Protein AF-A0A2U3QWV1-F1 (afdb_monomer)

Foldseek 3Di:
DQVVCCVVVVDVDRPCPPPDDDDDDDDPDDQDPVNVVVVLVVLVVDPPPVVSVLVVCCVVVVDDSVQSVPADPVQADPVVRDGHRDDD

Sequence (88 aa):
MFNKAKKWGLIENNPTLVIELHKLQARERRLSYDEMGRFLHVLCGEKNMLIRDFALLALYTGARKSNVLEMEWDNIDFERKIWHIPKN

Secondary structure (DSSP, 8-state):
-HHHHHHTTS-SS-TTTT-PPP-PPPP-----HHHHHHHHHHHHT-S-HHHHHHHHHHHHH---HHHHHT--GGGEETTTTEE-----

Solvent-accessible surface area (backbone atoms only — not comparable to full-atom values): 5790 Å² total; per-residue (Å²): 109,55,70,56,36,34,74,69,68,76,37,94,68,52,90,63,75,85,57,78,77,80,82,75,80,77,85,81,87,67,83,49,74,73,52,46,53,54,49,52,58,54,43,74,68,47,83,53,58,68,62,34,52,52,53,51,49,40,66,77,67,67,52,56,71,66,58,67,75,70,62,53,74,92,34,47,44,75,90,81,70,43,76,58,80,83,83,131

Radius of gyration: 21.75 Å; Cα contacts (8 Å, |Δi|>4): 38; chains: 1; bounding box: 41×30×56 Å

Mean predicted aligned error: 5.76 Å

Structure (mmCIF, N/CA/C/O backbone):
data_AF-A0A2U3QWV1-F1
#
_entry.id   AF-A0A2U3QWV1-F1
#
loop_
_atom_site.group_PDB
_atom_site.id
_atom_site.type_symbol
_atom_site.label_atom_id
_atom_site.label_alt_id
_atom_site.label_comp_id
_atom_site.label_asym_id
_atom_site.label_entity_id
_atom_site.label_seq_id
_atom_site.pdbx_PDB_ins_code
_atom_site.Cartn_x
_atom_site.Cartn_y
_atom_site.Cartn_z
_atom_site.occupancy
_atom_site.B_iso_or_equiv
_atom_site.auth_seq_id
_atom_site.auth_comp_id
_atom_site.auth_asym_id
_atom_site.auth_atom_id
_atom_site.pdbx_PDB_model_num
ATOM 1 N N . MET A 1 1 ? 7.981 -1.373 -26.445 1.00 88.12 1 MET A N 1
ATOM 2 C CA . MET A 1 1 ? 7.588 -0.975 -27.816 1.00 88.12 1 MET A CA 1
ATOM 3 C C . MET A 1 1 ? 8.477 -1.636 -28.875 1.00 88.12 1 MET A C 1
ATOM 5 O O . MET A 1 1 ? 7.987 -2.533 -29.544 1.00 88.12 1 MET A O 1
ATOM 9 N N . PHE A 1 2 ? 9.775 -1.317 -28.968 1.00 94.62 2 PHE A N 1
ATOM 10 C CA . PHE A 1 2 ? 10.681 -1.880 -29.991 1.00 94.62 2 PHE A CA 1
ATOM 11 C C . PHE A 1 2 ? 10.848 -3.407 -29.956 1.00 94.62 2 PHE A C 1
ATOM 13 O O . PHE A 1 2 ? 10.814 -4.045 -31.002 1.00 94.62 2 PHE A O 1
ATOM 20 N N . ASN A 1 3 ? 10.902 -4.026 -28.770 1.00 94.69 3 ASN A N 1
ATOM 21 C CA . ASN A 1 3 ? 10.886 -5.495 -28.664 1.00 94.69 3 ASN A CA 1
ATOM 22 C C . ASN A 1 3 ? 9.617 -6.120 -29.278 1.00 94.69 3 ASN A C 1
ATOM 24 O O . ASN A 1 3 ? 9.676 -7.200 -29.860 1.00 94.69 3 ASN A O 1
ATOM 28 N N . LYS A 1 4 ? 8.470 -5.432 -29.185 1.00 95.88 4 LYS A N 1
ATOM 29 C CA . LYS A 1 4 ? 7.203 -5.884 -29.779 1.00 95.88 4 LYS A CA 1
ATOM 30 C C . LYS A 1 4 ? 7.223 -5.718 -31.303 1.00 95.88 4 LYS A C 1
ATOM 32 O O . LYS A 1 4 ? 6.832 -6.639 -32.004 1.00 95.88 4 LYS A O 1
ATOM 37 N N . ALA A 1 5 ? 7.749 -4.597 -31.803 1.00 96.12 5 ALA A N 1
ATOM 38 C CA . ALA A 1 5 ? 7.924 -4.347 -33.236 1.00 96.12 5 ALA A CA 1
ATOM 39 C C . ALA A 1 5 ? 8.876 -5.361 -33.897 1.00 96.12 5 ALA A C 1
ATOM 41 O O . ALA A 1 5 ? 8.552 -5.884 -34.958 1.00 96.12 5 ALA A O 1
ATOM 42 N N . LYS A 1 6 ? 9.987 -5.713 -33.229 1.00 95.81 6 LYS A N 1
ATOM 43 C CA . LYS A 1 6 ? 10.888 -6.788 -33.676 1.00 95.81 6 LYS A CA 1
ATOM 44 C C . LYS A 1 6 ? 10.167 -8.136 -33.735 1.00 95.81 6 LYS A C 1
ATOM 46 O O . LYS A 1 6 ? 10.254 -8.836 -34.735 1.00 95.81 6 LYS A O 1
ATOM 51 N N . LYS A 1 7 ? 9.393 -8.481 -32.696 1.00 96.31 7 LYS A N 1
ATOM 52 C CA . LYS A 1 7 ? 8.578 -9.712 -32.671 1.00 96.31 7 LYS A CA 1
ATOM 53 C C . LYS A 1 7 ? 7.552 -9.768 -33.811 1.00 96.31 7 LYS A C 1
ATOM 55 O O . LYS A 1 7 ? 7.235 -10.851 -34.285 1.00 96.31 7 LYS A O 1
ATOM 60 N N . TRP A 1 8 ? 7.030 -8.622 -34.232 1.00 97.69 8 TRP A N 1
ATOM 61 C CA . TRP A 1 8 ? 6.093 -8.506 -35.350 1.00 97.69 8 TRP A CA 1
ATOM 62 C C . TRP A 1 8 ? 6.767 -8.370 -36.721 1.00 97.69 8 TRP A C 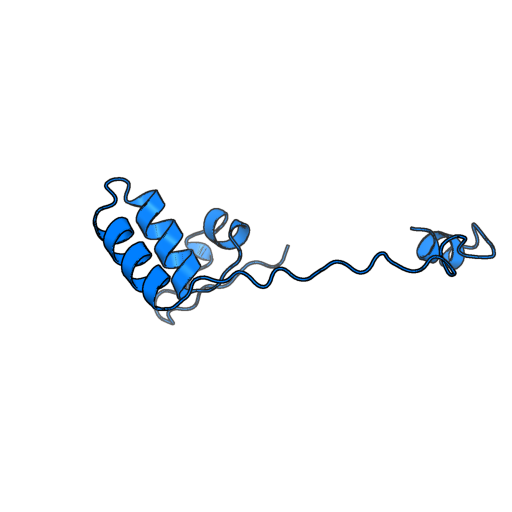1
ATOM 64 O O . TRP A 1 8 ? 6.066 -8.193 -37.709 1.00 97.69 8 TRP A O 1
ATOM 74 N N . GLY A 1 9 ? 8.100 -8.435 -36.799 1.00 96.00 9 GLY A N 1
ATOM 75 C CA . GLY A 1 9 ? 8.834 -8.330 -38.063 1.00 96.00 9 GLY A CA 1
ATOM 76 C C . GLY A 1 9 ? 8.830 -6.932 -38.689 1.00 96.00 9 GLY A C 1
ATOM 77 O O . GLY A 1 9 ? 9.204 -6.786 -39.843 1.00 96.00 9 GLY A O 1
ATOM 78 N N . LEU A 1 10 ? 8.422 -5.897 -37.946 1.00 97.50 10 LEU A N 1
ATOM 79 C CA . LEU A 1 10 ? 8.384 -4.513 -38.443 1.00 97.50 10 LEU A CA 1
ATOM 80 C C . LEU A 1 10 ? 9.772 -3.861 -38.477 1.00 97.50 10 LEU A C 1
ATOM 82 O O . LEU A 1 10 ? 9.984 -2.888 -39.192 1.00 97.50 10 LEU A O 1
ATOM 86 N N . ILE A 1 11 ? 10.697 -4.369 -37.662 1.00 96.81 11 ILE A N 1
ATOM 87 C CA . ILE A 1 11 ? 12.100 -3.955 -37.608 1.00 96.81 11 ILE A CA 1
ATOM 88 C C . ILE A 1 11 ? 12.967 -5.192 -37.380 1.00 96.81 11 ILE A C 1
ATOM 90 O O . ILE A 1 11 ? 12.559 -6.116 -36.674 1.00 96.81 11 ILE A O 1
ATOM 94 N N . GLU A 1 12 ? 14.188 -5.188 -37.905 1.00 95.38 12 GLU A N 1
ATOM 95 C CA . GLU A 1 12 ? 15.127 -6.296 -37.697 1.00 95.38 12 GLU A CA 1
ATOM 96 C C . GLU A 1 12 ? 15.712 -6.295 -36.276 1.00 95.38 12 GLU A C 1
ATOM 98 O O . GLU A 1 12 ? 15.860 -7.342 -35.639 1.00 95.38 12 GLU A O 1
ATOM 103 N N . ASN A 1 13 ? 16.019 -5.110 -35.735 1.00 95.12 13 ASN A N 1
ATOM 104 C CA . ASN A 1 13 ? 16.725 -4.953 -34.464 1.00 95.12 13 ASN A CA 1
ATOM 105 C C . ASN A 1 13 ? 16.111 -3.870 -33.575 1.00 95.12 13 ASN A C 1
ATOM 107 O O . ASN A 1 13 ? 15.562 -2.886 -34.058 1.00 95.12 13 ASN A O 1
ATOM 111 N N . ASN A 1 14 ? 16.203 -4.059 -32.253 1.00 94.94 14 ASN A N 1
ATOM 112 C CA . ASN A 1 14 ? 15.771 -3.054 -31.285 1.00 94.94 14 ASN A CA 1
ATOM 113 C C . ASN A 1 14 ? 16.877 -1.986 -31.140 1.00 94.94 14 ASN A C 1
ATOM 115 O O . ASN A 1 14 ? 17.938 -2.315 -30.604 1.00 94.94 14 ASN A O 1
ATOM 119 N N . PRO A 1 15 ? 16.640 -0.723 -31.547 1.00 94.38 15 PRO A N 1
ATOM 120 C CA . PRO A 1 15 ? 17.657 0.329 -31.510 1.00 94.38 15 PRO A CA 1
ATOM 121 C C . PRO A 1 15 ? 18.073 0.727 -30.087 1.00 94.38 15 PRO A C 1
ATOM 123 O O . PRO A 1 15 ? 19.119 1.336 -29.904 1.00 94.38 15 PRO A O 1
ATOM 126 N N . THR A 1 16 ? 17.286 0.377 -29.065 1.00 94.31 16 THR A N 1
ATOM 127 C CA . THR A 1 16 ? 17.585 0.716 -27.667 1.00 94.31 16 THR A CA 1
ATOM 128 C C . THR A 1 16 ? 18.284 -0.412 -26.913 1.00 94.31 16 THR A C 1
ATOM 130 O O . THR A 1 16 ? 18.431 -0.315 -25.700 1.00 94.31 16 THR A O 1
ATOM 133 N N . LEU A 1 17 ? 18.662 -1.508 -27.582 1.00 92.94 17 LEU A N 1
ATOM 134 C CA . LEU A 1 17 ? 19.206 -2.695 -26.911 1.00 92.94 17 LEU A CA 1
ATOM 135 C C . LEU A 1 17 ? 20.546 -2.422 -26.209 1.00 92.94 17 LEU A C 1
ATOM 137 O O . LEU A 1 17 ? 20.811 -3.004 -25.165 1.00 92.94 17 LEU A O 1
ATOM 141 N N . VAL A 1 18 ? 21.364 -1.538 -26.783 1.00 93.44 18 VAL A N 1
ATOM 142 C CA . VAL A 1 18 ? 22.693 -1.166 -26.264 1.00 93.44 18 VAL A CA 1
ATOM 143 C C . VAL A 1 18 ? 22.658 0.050 -25.337 1.00 93.44 18 VAL A C 1
ATOM 145 O O . VAL A 1 18 ? 23.693 0.460 -24.823 1.00 93.44 18 VAL A O 1
ATOM 148 N N . ILE A 1 19 ? 21.484 0.658 -25.145 1.00 93.06 19 ILE A N 1
ATOM 149 C CA . ILE A 1 19 ? 21.343 1.832 -24.286 1.00 93.06 19 ILE A CA 1
ATOM 150 C C . ILE A 1 19 ? 21.235 1.345 -22.845 1.00 93.06 19 ILE A C 1
ATOM 152 O O . ILE A 1 19 ? 20.247 0.714 -22.464 1.00 93.06 19 ILE A O 1
ATOM 156 N N . GLU A 1 20 ? 22.244 1.657 -22.037 1.00 92.25 20 GLU A N 1
ATOM 157 C CA . GLU A 1 20 ? 22.190 1.396 -20.605 1.00 92.25 20 GLU A CA 1
ATOM 158 C C . GLU A 1 20 ? 21.098 2.243 -19.946 1.00 92.25 20 GLU A C 1
ATOM 160 O O . GLU A 1 20 ? 20.964 3.446 -20.188 1.00 92.25 20 GLU A O 1
ATOM 165 N N . LEU A 1 21 ? 20.303 1.608 -19.085 1.00 90.56 21 LEU A N 1
ATOM 166 C CA . LEU A 1 21 ? 19.314 2.325 -18.294 1.00 90.56 21 LEU A CA 1
ATOM 167 C C . LEU A 1 21 ? 20.023 3.214 -17.277 1.00 90.56 21 LEU A C 1
ATOM 169 O O . LEU A 1 21 ? 20.913 2.767 -16.550 1.00 90.56 21 LEU A O 1
ATOM 173 N N . HIS A 1 22 ? 19.563 4.459 -17.169 1.00 90.69 22 HIS A N 1
ATOM 174 C CA . HIS A 1 22 ? 19.996 5.339 -16.097 1.00 90.69 22 HIS A CA 1
ATOM 175 C C . HIS A 1 22 ? 19.709 4.674 -14.745 1.00 90.69 22 HIS A C 1
ATOM 177 O O . HIS A 1 22 ? 18.562 4.337 -14.434 1.00 90.69 22 HIS A O 1
ATOM 183 N N . LYS A 1 23 ? 20.749 4.497 -13.924 1.00 89.44 23 LYS A N 1
ATOM 184 C CA . LYS A 1 23 ? 20.607 3.915 -12.588 1.00 89.44 23 LYS A CA 1
ATOM 185 C C . LYS A 1 23 ? 19.825 4.884 -11.713 1.00 89.44 23 LYS A C 1
ATOM 187 O O . LYS A 1 23 ? 20.322 5.936 -11.320 1.00 89.44 23 LYS A O 1
ATOM 192 N N . LEU A 1 24 ? 18.574 4.546 -11.431 1.00 90.38 24 LEU A N 1
ATOM 193 C CA . LEU A 1 24 ? 17.772 5.299 -10.480 1.00 90.38 24 LEU A CA 1
ATOM 194 C C . LEU A 1 24 ? 18.305 5.030 -9.075 1.00 90.38 24 LEU A C 1
ATOM 196 O O . LEU A 1 24 ? 18.468 3.874 -8.681 1.00 90.38 24 LEU A O 1
ATOM 200 N N . GLN A 1 25 ? 18.556 6.091 -8.312 1.00 89.06 25 GLN A N 1
ATOM 201 C CA . GLN A 1 25 ? 18.786 5.937 -6.883 1.00 89.06 25 GLN A CA 1
ATOM 202 C C . GLN A 1 25 ? 17.466 5.579 -6.205 1.00 89.06 25 GLN A C 1
ATOM 204 O O . GLN A 1 25 ? 16.460 6.281 -6.347 1.00 89.06 25 GLN A O 1
ATOM 209 N N . ALA A 1 26 ? 17.465 4.456 -5.490 1.00 86.56 26 ALA A N 1
ATOM 210 C CA . ALA A 1 26 ? 16.324 4.063 -4.685 1.00 86.56 26 ALA A CA 1
ATOM 211 C C . ALA A 1 26 ? 16.103 5.099 -3.575 1.00 86.56 26 ALA A C 1
ATOM 213 O O . ALA A 1 26 ? 17.051 5.607 -2.980 1.00 86.56 26 ALA A O 1
ATOM 214 N N . ARG A 1 27 ? 14.839 5.409 -3.275 1.00 87.06 27 ARG A N 1
ATOM 215 C CA . ARG A 1 27 ? 14.521 6.240 -2.110 1.00 87.06 27 ARG A CA 1
ATOM 216 C C . ARG A 1 27 ? 14.807 5.438 -0.844 1.00 87.06 27 ARG A C 1
ATOM 218 O O . ARG A 1 27 ? 14.175 4.411 -0.613 1.00 87.06 27 ARG A O 1
ATOM 225 N N . GLU A 1 28 ? 15.714 5.935 -0.012 1.00 87.50 28 GLU A N 1
ATOM 226 C CA . GLU A 1 28 ? 16.036 5.317 1.283 1.00 87.50 28 GLU A CA 1
ATOM 227 C C . GLU A 1 28 ? 15.114 5.791 2.409 1.00 87.50 28 GLU A C 1
ATOM 229 O O . GLU A 1 28 ? 14.938 5.112 3.421 1.00 87.50 28 GLU A O 1
ATOM 234 N N . ARG A 1 29 ? 14.491 6.959 2.228 1.00 91.88 29 ARG A N 1
ATOM 235 C CA . ARG A 1 29 ? 13.688 7.605 3.260 1.00 91.88 29 ARG A CA 1
ATOM 236 C C . ARG A 1 29 ? 12.435 6.791 3.587 1.00 91.88 29 ARG A C 1
ATOM 238 O O . ARG A 1 29 ? 11.536 6.651 2.761 1.00 91.88 29 ARG A O 1
ATOM 245 N N . ARG A 1 30 ? 12.354 6.336 4.835 1.00 91.00 30 ARG A N 1
ATOM 246 C CA . ARG A 1 30 ? 11.174 5.727 5.466 1.00 91.00 30 ARG A CA 1
ATOM 247 C C . ARG A 1 30 ? 10.941 6.388 6.816 1.00 91.00 30 ARG A C 1
ATOM 249 O O . ARG A 1 30 ? 11.900 6.911 7.378 1.00 91.00 30 ARG A O 1
ATOM 256 N N . LEU A 1 31 ? 9.707 6.360 7.315 1.00 92.31 31 LEU A N 1
ATOM 257 C CA . LEU A 1 31 ? 9.413 6.810 8.677 1.00 92.31 31 LEU A CA 1
ATOM 258 C C . LEU A 1 31 ? 10.237 5.983 9.669 1.00 92.31 31 LEU A C 1
ATOM 260 O O . LEU A 1 31 ? 10.216 4.752 9.605 1.00 92.31 31 LEU A O 1
ATOM 264 N N . SER A 1 32 ? 10.965 6.653 10.560 1.00 94.88 32 SER A N 1
ATOM 265 C CA . SER A 1 32 ? 11.583 5.985 11.706 1.00 94.88 32 SER A CA 1
ATOM 266 C C . SER A 1 32 ? 10.524 5.640 12.759 1.00 94.88 32 SER A C 1
ATOM 268 O O . SER A 1 32 ? 9.398 6.140 12.713 1.00 94.88 32 SER A O 1
ATOM 270 N N . TYR A 1 33 ? 10.881 4.816 13.745 1.00 94.38 33 TYR A N 1
ATOM 271 C CA . TYR A 1 33 ? 9.985 4.518 14.866 1.00 94.38 33 TYR A CA 1
ATOM 272 C C . TYR A 1 33 ? 9.592 5.782 15.655 1.00 94.38 33 TYR A C 1
ATOM 274 O O . TYR A 1 33 ? 8.416 5.962 15.969 1.00 94.38 33 TYR A O 1
ATOM 282 N N . ASP A 1 34 ? 10.529 6.706 15.886 1.00 97.19 34 ASP A N 1
ATOM 283 C CA . ASP A 1 34 ? 10.248 7.973 16.582 1.00 97.19 34 ASP A CA 1
ATOM 284 C C . ASP A 1 34 ? 9.312 8.886 15.782 1.00 97.19 34 ASP A C 1
ATOM 286 O O . ASP A 1 34 ? 8.472 9.606 16.326 1.00 97.19 34 ASP A O 1
ATOM 290 N N . GLU A 1 35 ? 9.459 8.890 14.459 1.00 96.62 35 GLU A N 1
ATOM 291 C CA . GLU A 1 35 ? 8.565 9.630 13.571 1.00 96.62 35 GLU A CA 1
ATOM 292 C C . GLU A 1 35 ? 7.188 9.000 13.504 1.00 96.62 35 GLU A C 1
ATOM 294 O O . GLU A 1 35 ? 6.205 9.732 13.478 1.00 96.62 35 GLU A O 1
ATOM 299 N N . MET A 1 36 ? 7.108 7.670 13.539 1.00 95.62 36 MET A N 1
ATOM 300 C CA . MET A 1 36 ? 5.840 6.958 13.616 1.00 95.62 36 MET A CA 1
ATOM 301 C C . MET A 1 36 ? 5.072 7.336 14.885 1.00 95.62 36 MET A C 1
ATOM 303 O O . MET A 1 36 ? 3.885 7.642 14.811 1.00 95.62 36 MET A O 1
ATOM 307 N N . GLY A 1 37 ? 5.752 7.388 16.036 1.00 95.81 37 GLY A N 1
ATOM 308 C CA . GLY A 1 37 ? 5.143 7.815 17.298 1.00 95.81 37 GLY A CA 1
ATOM 309 C C . GLY A 1 37 ? 4.585 9.240 17.225 1.00 95.81 37 GLY A C 1
ATOM 310 O O . GLY A 1 37 ? 3.427 9.476 17.570 1.00 95.81 37 GLY A O 1
ATOM 311 N N . ARG A 1 38 ? 5.375 10.186 16.699 1.00 96.88 38 ARG A N 1
ATOM 312 C CA . ARG A 1 38 ? 4.931 11.578 16.491 1.00 96.88 38 ARG A CA 1
ATOM 313 C C . ARG A 1 38 ? 3.784 11.683 15.485 1.00 96.88 38 ARG A C 1
ATOM 315 O O . ARG A 1 38 ? 2.850 12.448 15.706 1.00 96.88 38 ARG A O 1
ATOM 322 N N . PHE A 1 39 ? 3.841 10.910 14.405 1.00 96.00 39 PHE A N 1
ATOM 323 C CA . PHE A 1 39 ? 2.807 10.876 13.377 1.00 96.00 39 PHE A CA 1
ATOM 324 C C . PHE A 1 39 ? 1.474 10.381 13.941 1.00 96.00 39 PHE A C 1
ATOM 326 O O . PHE A 1 39 ? 0.464 11.063 13.791 1.00 96.00 39 PHE A O 1
ATOM 333 N N . LEU A 1 40 ? 1.477 9.252 14.656 1.00 95.62 40 LEU A N 1
ATOM 334 C CA . LEU A 1 40 ? 0.279 8.710 15.298 1.00 95.62 40 LEU A CA 1
ATOM 335 C C . LEU A 1 40 ? -0.301 9.676 16.336 1.00 95.62 40 LEU A C 1
ATOM 337 O O . LEU A 1 40 ? -1.515 9.847 16.385 1.00 95.62 40 LEU A O 1
ATOM 341 N N . HIS A 1 41 ? 0.546 10.352 17.120 1.00 95.88 41 HIS A N 1
ATOM 342 C CA . HIS A 1 41 ? 0.090 11.349 18.090 1.00 95.88 41 HIS A CA 1
ATOM 343 C C . HIS A 1 41 ? -0.708 12.482 17.427 1.00 95.88 41 HIS A C 1
ATOM 345 O O . HIS A 1 41 ? -1.801 12.813 17.886 1.00 95.88 41 HIS A O 1
ATOM 351 N N . VAL A 1 42 ? -0.196 13.040 16.325 1.00 96.06 42 VAL A N 1
ATOM 352 C CA . VAL A 1 42 ? -0.906 14.079 15.561 1.00 96.06 42 VAL A CA 1
ATOM 353 C C . VAL A 1 42 ? -2.186 13.520 14.941 1.00 96.06 42 VAL A C 1
ATOM 355 O O . VAL A 1 42 ? -3.232 14.158 15.013 1.00 96.06 42 VAL A O 1
ATOM 358 N N . LEU A 1 43 ? -2.126 12.309 14.383 1.00 95.56 43 LEU A N 1
ATOM 359 C CA . LEU A 1 43 ? -3.257 11.679 13.709 1.00 95.56 43 LEU A CA 1
ATOM 360 C C . LEU A 1 43 ? -4.427 11.389 14.664 1.00 95.56 43 LEU A C 1
ATOM 362 O O . LEU A 1 43 ? -5.583 11.539 14.279 1.00 95.56 43 LEU A O 1
ATOM 366 N N . CYS A 1 44 ? -4.153 11.051 15.927 1.00 91.12 44 CYS A N 1
ATOM 367 C CA . CYS A 1 44 ? -5.182 10.895 16.961 1.00 91.12 44 CYS A CA 1
ATOM 368 C C . CYS A 1 44 ? -5.952 12.196 17.249 1.00 91.12 44 CYS A C 1
ATOM 370 O O . CYS A 1 44 ? -7.116 12.136 17.641 1.00 91.12 44 CYS A O 1
ATOM 372 N N . GLY A 1 45 ? -5.316 13.355 17.057 1.00 94.25 45 GLY A N 1
ATOM 373 C CA . GLY A 1 45 ? -5.938 14.673 17.206 1.00 94.25 45 GLY A CA 1
ATOM 374 C C . GLY A 1 45 ? -6.594 15.213 15.931 1.00 94.25 45 GLY A C 1
ATOM 375 O O . GLY A 1 45 ? -7.152 16.311 15.963 1.00 94.25 45 GLY A O 1
ATOM 376 N N . GLU A 1 46 ? -6.523 14.482 14.814 1.00 96.75 46 GLU A N 1
ATOM 377 C CA . GLU A 1 46 ? -7.088 14.917 13.537 1.00 96.75 46 GLU A CA 1
ATOM 378 C C . GLU A 1 46 ? -8.619 14.988 13.621 1.00 96.75 46 GLU A C 1
ATOM 380 O O . GLU A 1 46 ? -9.298 14.024 13.983 1.00 96.75 46 GLU A O 1
ATOM 385 N N . LYS A 1 47 ? -9.170 16.154 13.268 1.00 96.81 47 LYS A N 1
ATOM 386 C CA . LYS A 1 47 ? -10.614 16.418 13.315 1.00 96.81 47 LYS A CA 1
ATOM 387 C C . LYS A 1 47 ? -11.332 15.767 12.140 1.00 96.81 47 LYS A C 1
ATOM 389 O O . LYS A 1 47 ? -12.492 15.378 12.265 1.00 96.81 47 LYS A O 1
ATOM 394 N N . ASN A 1 48 ? -10.663 15.660 10.995 1.00 97.69 48 ASN A N 1
ATOM 395 C CA . ASN A 1 48 ? -11.218 14.999 9.830 1.00 97.69 48 ASN A CA 1
ATOM 396 C C . ASN A 1 48 ? -11.055 13.478 9.947 1.00 97.69 48 ASN A C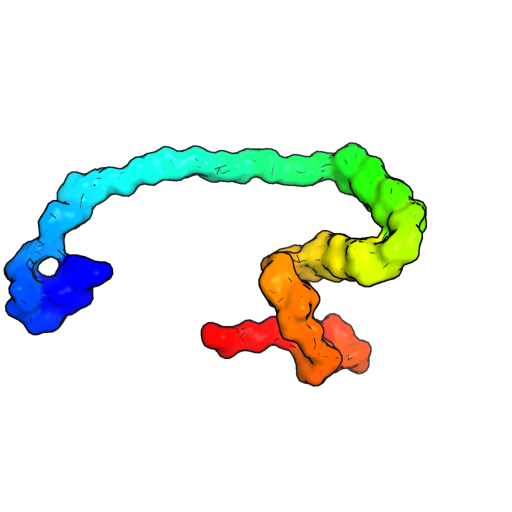 1
ATOM 398 O 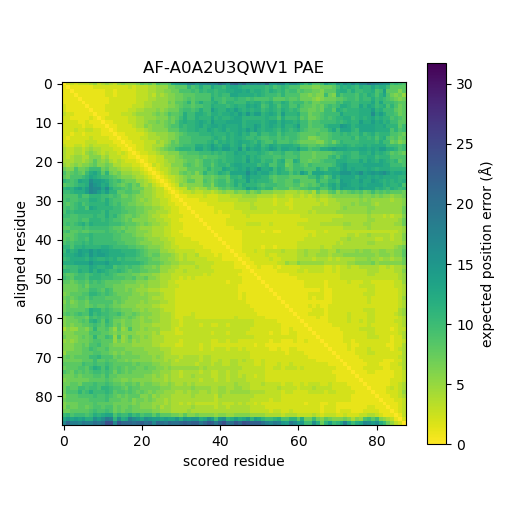O . ASN A 1 48 ? -10.008 12.913 9.626 1.00 97.69 48 ASN A O 1
ATOM 402 N N . MET A 1 49 ? -12.137 12.816 10.355 1.00 95.94 49 MET A N 1
ATOM 403 C CA . MET A 1 49 ? -12.175 11.361 10.520 1.00 95.94 49 MET A CA 1
ATOM 404 C C . MET A 1 49 ? -11.785 10.609 9.243 1.00 95.94 49 MET A C 1
ATOM 406 O O . MET A 1 49 ? -11.084 9.613 9.336 1.00 95.94 49 MET A O 1
ATOM 410 N N . LEU A 1 50 ? -12.138 11.107 8.052 1.00 95.31 50 LEU A N 1
ATOM 411 C CA . LEU A 1 50 ? -11.779 10.439 6.797 1.00 95.31 50 LEU A CA 1
ATOM 412 C C . LEU A 1 50 ? -10.267 10.444 6.558 1.00 95.31 50 LEU A C 1
ATOM 414 O O . LEU A 1 50 ? -9.711 9.435 6.139 1.00 95.31 50 LEU A O 1
ATOM 418 N N . ILE A 1 51 ? -9.592 11.561 6.846 1.0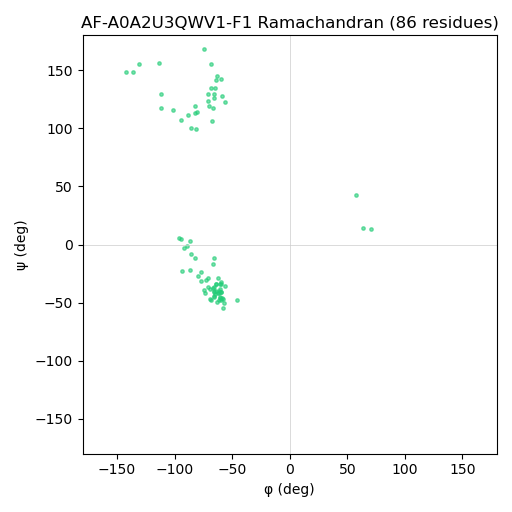0 96.19 51 ILE A N 1
ATOM 419 C CA . ILE A 1 51 ? -8.129 11.657 6.718 1.00 96.19 51 ILE A CA 1
ATOM 420 C C . ILE A 1 51 ? -7.457 10.725 7.724 1.00 96.19 51 ILE A C 1
ATOM 422 O O . ILE A 1 51 ? -6.532 9.992 7.365 1.00 96.19 51 ILE A O 1
ATOM 426 N N . ARG A 1 52 ? -7.943 10.741 8.969 1.00 97.00 52 ARG A N 1
ATOM 427 C CA . ARG A 1 52 ? -7.450 9.877 10.039 1.00 97.00 52 ARG A CA 1
ATOM 428 C C . ARG A 1 52 ? -7.571 8.405 9.656 1.00 97.00 52 ARG A C 1
ATOM 430 O O . ARG A 1 52 ? -6.575 7.686 9.668 1.00 97.00 52 ARG A O 1
ATOM 437 N N . ASP A 1 53 ? -8.768 7.977 9.281 1.00 95.25 53 ASP A N 1
ATOM 438 C CA . ASP A 1 53 ? -9.075 6.576 9.017 1.00 95.25 53 ASP A CA 1
ATOM 439 C C . ASP A 1 53 ? -8.363 6.095 7.741 1.00 95.25 53 ASP A C 1
ATOM 441 O O . ASP A 1 53 ? -7.784 5.010 7.738 1.00 95.25 53 ASP A O 1
ATOM 445 N N . PHE A 1 54 ? -8.276 6.935 6.700 1.00 96.81 54 PHE A N 1
ATOM 446 C CA . PHE A 1 54 ? -7.466 6.660 5.507 1.00 96.81 54 PHE A CA 1
ATOM 447 C C . PHE A 1 54 ? -5.990 6.422 5.855 1.00 96.81 54 PHE A C 1
AT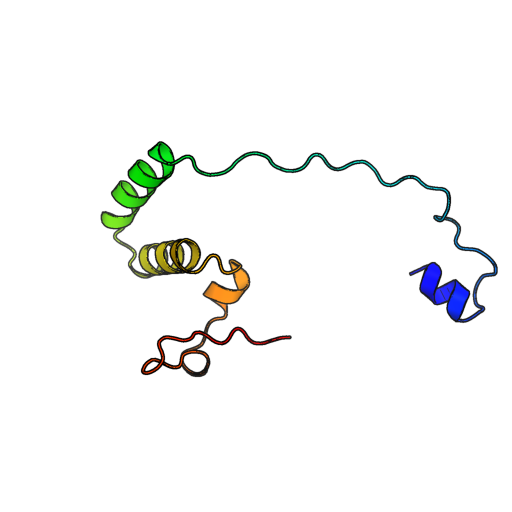OM 449 O O . PHE A 1 54 ? -5.394 5.434 5.419 1.00 96.81 54 PHE A O 1
ATOM 456 N N . ALA A 1 55 ? -5.386 7.320 6.638 1.00 96.38 55 ALA A N 1
ATOM 457 C CA . ALA A 1 55 ? -3.979 7.217 7.005 1.00 96.38 55 ALA A CA 1
ATOM 458 C C . ALA A 1 55 ? -3.703 5.983 7.878 1.00 96.38 55 ALA A C 1
ATOM 460 O O . ALA A 1 55 ? -2.702 5.299 7.660 1.00 96.38 55 ALA A O 1
ATOM 461 N N . LEU A 1 56 ? -4.601 5.665 8.816 1.00 95.75 56 LEU A N 1
ATOM 462 C CA . LEU A 1 56 ? -4.507 4.459 9.642 1.00 95.75 56 LEU A CA 1
ATOM 463 C C . LEU A 1 56 ? -4.656 3.183 8.806 1.00 95.75 56 LEU A C 1
ATOM 465 O O . LEU A 1 56 ? -3.857 2.263 8.965 1.00 95.75 56 LEU A O 1
ATOM 469 N N . LEU A 1 57 ? -5.617 3.130 7.880 1.00 95.94 57 LEU A N 1
ATOM 470 C CA . LEU A 1 57 ? -5.792 1.986 6.982 1.00 95.94 57 LEU A CA 1
ATOM 471 C C . LEU A 1 57 ? -4.557 1.768 6.109 1.00 95.94 57 LEU A C 1
ATOM 473 O O . LEU A 1 57 ? -4.045 0.650 6.044 1.00 95.94 57 LEU A O 1
ATOM 477 N N . ALA A 1 58 ? -4.034 2.824 5.482 1.00 96.31 58 ALA A N 1
ATOM 478 C CA . ALA A 1 58 ? -2.819 2.739 4.676 1.00 96.31 58 ALA A CA 1
ATOM 479 C C . ALA A 1 58 ? -1.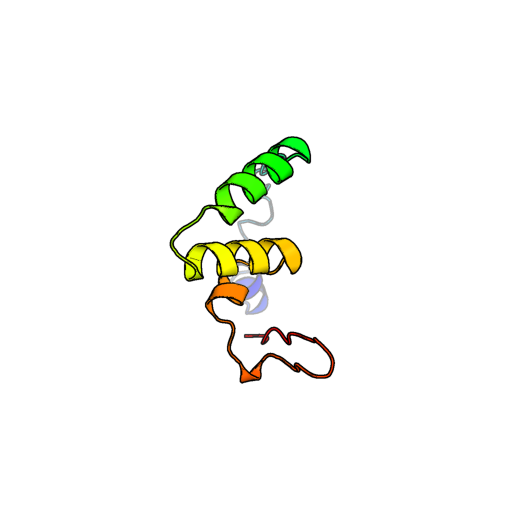616 2.256 5.504 1.00 96.31 58 ALA A C 1
ATOM 481 O O . ALA A 1 58 ? -0.836 1.424 5.038 1.00 96.31 58 ALA A O 1
ATOM 482 N N . LEU A 1 59 ? -1.489 2.740 6.744 1.00 95.19 59 LEU A N 1
ATOM 483 C CA . LEU A 1 59 ? -0.404 2.36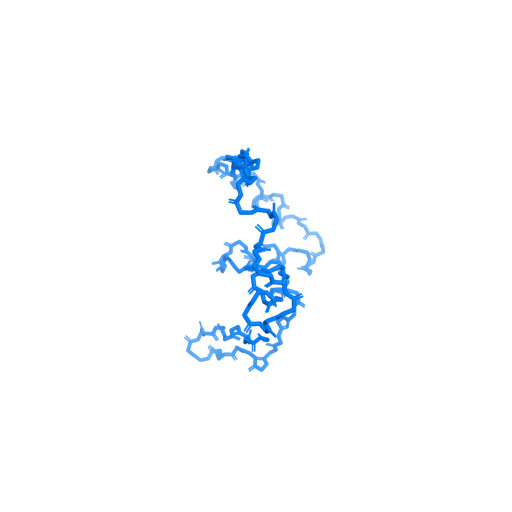8 7.645 1.00 95.19 59 LEU A CA 1
ATOM 484 C C . LEU A 1 59 ? -0.500 0.909 8.115 1.00 95.19 59 LEU A C 1
ATOM 486 O O . LEU A 1 59 ? 0.499 0.195 8.071 1.00 95.19 59 LEU A O 1
ATOM 490 N N . TYR A 1 60 ? -1.677 0.460 8.555 1.00 94.25 60 TYR A N 1
ATOM 491 C CA . TYR A 1 60 ? -1.849 -0.875 9.137 1.00 94.25 60 TYR A CA 1
ATOM 492 C C . TYR A 1 60 ? -1.949 -1.993 8.101 1.00 94.25 60 TYR A C 1
ATOM 494 O O . TYR A 1 60 ? -1.586 -3.128 8.401 1.00 94.25 60 TYR A O 1
ATOM 502 N N . THR A 1 61 ? -2.411 -1.695 6.887 1.00 95.12 61 THR A N 1
ATOM 503 C CA . THR A 1 61 ? -2.518 -2.698 5.813 1.00 95.12 61 THR A CA 1
ATOM 504 C C . THR A 1 61 ? -1.294 -2.728 4.902 1.00 95.12 61 THR A C 1
ATOM 506 O O . THR A 1 61 ? -1.064 -3.722 4.216 1.00 95.12 61 THR A O 1
ATOM 509 N N . GLY A 1 62 ? -0.519 -1.637 4.841 1.00 95.06 62 GLY A N 1
ATOM 510 C CA . GLY A 1 62 ? 0.568 -1.476 3.872 1.00 95.06 62 GLY A CA 1
ATOM 511 C C . GLY A 1 62 ? 0.094 -1.437 2.412 1.00 95.06 62 GLY A C 1
ATOM 512 O O . GLY A 1 62 ? 0.908 -1.583 1.495 1.00 95.06 62 GLY A O 1
ATOM 513 N N . ALA A 1 63 ? -1.210 -1.266 2.169 1.00 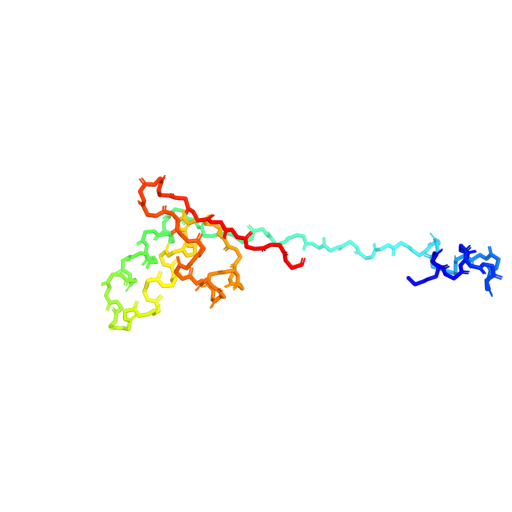96.00 63 ALA A N 1
ATOM 514 C CA . ALA A 1 63 ? -1.770 -1.216 0.828 1.00 96.00 63 ALA A CA 1
ATOM 515 C C . ALA A 1 63 ? -1.341 0.054 0.077 1.00 96.00 63 ALA A C 1
ATOM 517 O O . ALA A 1 63 ? -1.021 1.094 0.658 1.00 96.00 63 ALA A O 1
ATOM 518 N N . ARG A 1 64 ? -1.350 -0.013 -1.260 1.00 95.38 64 ARG A N 1
ATOM 519 C CA . ARG A 1 64 ? -1.088 1.171 -2.088 1.00 95.38 64 ARG A CA 1
ATOM 520 C C . ARG A 1 64 ? -2.180 2.210 -1.853 1.00 95.38 64 ARG A C 1
ATOM 522 O O . ARG A 1 64 ? -3.348 1.857 -1.732 1.00 95.38 64 ARG A O 1
ATOM 529 N N . LYS A 1 65 ? -1.802 3.490 -1.894 1.00 95.81 65 LYS A N 1
ATOM 530 C CA . LYS A 1 65 ? -2.731 4.626 -1.786 1.00 95.81 65 LYS A CA 1
ATOM 531 C C . LYS A 1 65 ? -3.976 4.452 -2.667 1.00 95.81 65 LYS A C 1
ATOM 533 O O . LYS A 1 65 ? -5.073 4.678 -2.180 1.00 95.81 65 LYS A O 1
ATOM 538 N N . SER A 1 66 ? -3.798 4.076 -3.937 1.00 96.06 66 SER A N 1
ATOM 539 C CA . SER A 1 66 ? -4.914 3.862 -4.871 1.00 96.06 66 SER A CA 1
ATOM 540 C C . SER A 1 66 ? -5.876 2.797 -4.358 1.00 96.06 66 SER A C 1
ATOM 542 O O . SER A 1 66 ? -7.065 3.051 -4.290 1.00 96.06 66 SER A O 1
ATOM 544 N N . ASN A 1 67 ? -5.356 1.666 -3.876 1.00 96.38 67 ASN A N 1
ATOM 545 C CA . ASN A 1 67 ? -6.182 0.573 -3.370 1.00 96.38 67 ASN A CA 1
ATOM 546 C C . ASN A 1 67 ? -7.032 1.011 -2.174 1.00 96.38 67 ASN A C 1
ATOM 548 O O . ASN A 1 67 ? -8.194 0.650 -2.100 1.00 96.38 67 ASN A O 1
ATOM 552 N N . VAL A 1 68 ? -6.465 1.785 -1.241 1.00 96.62 68 VAL A N 1
ATOM 553 C CA . VAL A 1 68 ? -7.220 2.282 -0.076 1.00 96.62 68 VAL A CA 1
ATOM 554 C C . VAL A 1 68 ? -8.302 3.278 -0.507 1.00 96.62 68 VAL A C 1
ATOM 556 O O . VAL A 1 68 ? -9.388 3.273 0.057 1.00 96.62 68 VAL A O 1
ATOM 559 N N . LEU A 1 69 ? -8.022 4.126 -1.503 1.00 96.25 69 LEU A N 1
ATOM 560 C CA . LEU A 1 69 ? -8.989 5.103 -2.021 1.00 96.25 69 LEU A CA 1
ATOM 561 C C . LEU A 1 69 ? -10.112 4.467 -2.851 1.00 96.25 69 LEU A C 1
ATOM 563 O O . LEU A 1 69 ? -11.209 5.008 -2.884 1.00 96.25 69 LEU A O 1
ATOM 567 N N . GLU A 1 70 ? -9.823 3.359 -3.527 1.00 95.75 70 GLU A N 1
ATOM 568 C CA . GLU A 1 70 ? -10.755 2.613 -4.385 1.00 95.75 70 GLU A CA 1
ATOM 569 C C . GLU A 1 70 ? -11.442 1.460 -3.635 1.00 95.75 70 GLU A C 1
ATOM 571 O O . GLU A 1 70 ? -12.154 0.667 -4.240 1.00 95.75 70 GLU A O 1
ATOM 576 N N . MET A 1 71 ? -11.209 1.332 -2.326 1.00 95.81 71 MET A N 1
ATOM 577 C CA . MET A 1 71 ? -11.770 0.257 -1.513 1.00 95.81 71 MET A CA 1
ATOM 578 C C . MET A 1 71 ? -13.292 0.380 -1.415 1.00 95.81 71 MET A C 1
ATOM 580 O O . MET A 1 71 ? -13.817 1.415 -1.004 1.00 95.81 71 MET A O 1
ATOM 584 N N . GLU A 1 72 ? -13.984 -0.721 -1.688 1.00 96.06 72 GLU A N 1
ATOM 585 C CA . GLU A 1 72 ? -15.431 -0.836 -1.519 1.00 96.06 72 GLU A CA 1
ATOM 586 C C . GLU A 1 72 ? -15.778 -1.842 -0.418 1.00 96.06 72 GLU A C 1
ATOM 588 O O . GLU A 1 72 ? -15.002 -2.749 -0.109 1.00 96.06 72 GLU A O 1
ATOM 593 N N . TRP A 1 73 ? -16.967 -1.711 0.175 1.00 96.44 73 TRP A N 1
ATOM 594 C CA . TRP A 1 73 ? -17.418 -2.623 1.230 1.00 96.44 73 TRP A CA 1
ATOM 595 C C . TRP A 1 73 ? -17.519 -4.076 0.756 1.00 96.44 73 TRP A C 1
ATOM 597 O O . TRP A 1 73 ? -17.153 -4.979 1.504 1.00 96.44 73 TRP A O 1
ATOM 607 N N . ASP A 1 74 ? -17.890 -4.294 -0.506 1.00 97.50 74 ASP A N 1
ATOM 608 C CA . ASP A 1 74 ? -17.970 -5.621 -1.132 1.00 97.50 74 ASP A CA 1
ATOM 609 C C . ASP A 1 74 ? -16.598 -6.304 -1.271 1.00 97.50 74 ASP A C 1
ATOM 611 O O . ASP A 1 74 ? -16.503 -7.493 -1.573 1.00 97.50 74 ASP A O 1
ATOM 615 N N . ASN A 1 75 ? -15.502 -5.573 -1.049 1.00 97.12 75 ASN A N 1
ATOM 616 C CA . ASN A 1 75 ? -14.152 -6.127 -1.036 1.00 97.12 75 ASN A CA 1
ATOM 617 C C . ASN A 1 75 ? -13.760 -6.703 0.336 1.00 97.12 75 ASN A C 1
ATOM 619 O O . ASN A 1 75 ? -12.684 -7.298 0.455 1.00 97.12 75 ASN A O 1
ATOM 623 N N . ILE A 1 76 ? -14.569 -6.495 1.380 1.00 97.50 76 ILE A N 1
ATOM 624 C CA . ILE A 1 76 ? -14.221 -6.831 2.762 1.00 97.50 76 ILE A CA 1
ATOM 625 C C . ILE A 1 76 ? -15.095 -7.977 3.268 1.00 97.50 76 ILE A C 1
ATOM 627 O O . ILE A 1 76 ? -16.302 -7.841 3.447 1.00 97.50 76 ILE A O 1
ATOM 631 N N . ASP A 1 77 ? -14.451 -9.093 3.596 1.00 97.88 77 ASP A N 1
ATOM 632 C CA . ASP A 1 77 ? -15.047 -10.132 4.428 1.00 97.88 77 ASP A CA 1
ATOM 633 C C . ASP A 1 77 ? -14.801 -9.770 5.898 1.00 97.88 77 ASP A C 1
ATOM 635 O O . ASP A 1 77 ? -13.702 -9.952 6.436 1.00 97.88 77 ASP A O 1
ATOM 639 N N . PHE A 1 78 ? -15.822 -9.213 6.549 1.00 96.25 78 PHE A N 1
ATOM 640 C CA . PHE A 1 78 ? -15.737 -8.771 7.941 1.00 96.25 78 PHE A CA 1
ATOM 641 C C . PHE A 1 78 ? -15.660 -9.918 8.950 1.00 96.25 78 PHE A C 1
ATOM 643 O O . PHE A 1 78 ? -15.046 -9.743 10.004 1.00 96.25 78 PHE A O 1
ATOM 650 N N . GLU A 1 79 ? -16.238 -11.085 8.648 1.00 97.81 79 GLU A N 1
ATOM 651 C CA . GLU A 1 79 ? -16.175 -12.245 9.543 1.00 97.81 79 GLU A CA 1
ATOM 652 C C . GLU A 1 79 ? -14.753 -12.801 9.588 1.00 97.81 79 GLU A C 1
ATOM 654 O O . GLU A 1 79 ? -14.186 -13.025 10.661 1.00 97.81 79 GLU A O 1
ATOM 659 N N . ARG A 1 80 ? -14.142 -12.965 8.411 1.00 97.69 80 ARG A N 1
ATOM 660 C CA . ARG A 1 80 ? -12.768 -13.463 8.281 1.00 97.69 80 ARG A CA 1
ATOM 661 C C . ARG A 1 80 ? -11.719 -12.376 8.484 1.00 97.69 80 ARG A C 1
ATOM 663 O O . ARG A 1 80 ? -10.544 -12.704 8.643 1.00 97.69 80 ARG A O 1
ATOM 670 N N . LYS A 1 81 ? -12.132 -11.104 8.511 1.00 96.06 81 LYS A N 1
ATOM 671 C CA . LYS A 1 81 ? -11.268 -9.913 8.586 1.00 96.06 81 LYS A CA 1
ATOM 672 C C . LYS A 1 81 ? -10.268 -9.866 7.429 1.00 96.06 81 LYS A C 1
ATOM 674 O O . LYS A 1 81 ? -9.089 -9.567 7.621 1.00 96.06 81 LYS A O 1
ATOM 679 N N . ILE A 1 82 ? -10.744 -10.193 6.229 1.00 96.81 82 ILE A N 1
ATOM 680 C CA . ILE A 1 82 ? -9.941 -10.226 5.006 1.00 96.81 82 ILE A CA 1
ATOM 681 C C . ILE A 1 82 ? -10.407 -9.109 4.082 1.00 96.81 82 ILE A C 1
ATOM 683 O O . ILE A 1 82 ? -11.587 -8.996 3.768 1.00 96.81 82 ILE A O 1
ATOM 687 N N . TRP A 1 83 ? -9.454 -8.314 3.603 1.00 96.94 83 TRP A N 1
ATOM 688 C CA . TRP A 1 83 ? -9.678 -7.366 2.519 1.00 96.94 83 TRP A CA 1
ATOM 689 C C . TRP A 1 83 ? -9.121 -7.933 1.208 1.00 96.94 83 TRP A C 1
ATOM 691 O O . TRP A 1 83 ? -7.914 -8.149 1.066 1.00 96.94 83 TRP A O 1
ATOM 701 N N . HIS A 1 84 ? -10.007 -8.179 0.245 1.00 96.88 84 HIS A N 1
ATOM 702 C CA . HIS A 1 84 ? -9.669 -8.631 -1.098 1.00 96.88 84 HIS A CA 1
ATOM 703 C C . HIS A 1 84 ? -9.420 -7.438 -2.019 1.00 96.88 84 HIS A C 1
ATOM 705 O O . HIS A 1 84 ? -10.343 -6.725 -2.385 1.00 96.88 84 HIS A O 1
ATOM 711 N N . ILE A 1 85 ? -8.173 -7.239 -2.441 1.00 95.81 85 ILE A N 1
ATOM 712 C CA . ILE A 1 85 ? -7.826 -6.169 -3.383 1.00 95.81 85 ILE A CA 1
ATOM 713 C C . ILE A 1 85 ? -8.118 -6.650 -4.817 1.00 95.81 85 ILE A C 1
ATOM 715 O O . ILE A 1 85 ? -7.484 -7.623 -5.250 1.00 95.81 85 ILE A O 1
ATOM 719 N N . PRO A 1 86 ? -9.021 -5.991 -5.569 1.00 93.62 86 PRO A N 1
ATOM 720 C CA . PRO A 1 86 ? -9.308 -6.361 -6.951 1.00 93.62 86 PRO A CA 1
ATOM 721 C C . PRO A 1 86 ? -8.061 -6.270 -7.840 1.00 93.62 86 PRO A C 1
ATOM 723 O O . PRO A 1 86 ? -7.222 -5.379 -7.689 1.00 93.62 86 PRO A O 1
ATOM 726 N N . LYS A 1 87 ? -7.924 -7.214 -8.776 1.00 83.75 87 LYS A N 1
ATOM 727 C CA . LYS A 1 87 ? -6.915 -7.143 -9.839 1.00 83.75 87 LYS A CA 1
ATOM 728 C C . LYS A 1 87 ? -7.579 -6.523 -11.062 1.00 83.75 87 LYS A C 1
ATOM 730 O O . LYS A 1 87 ? -8.393 -7.190 -11.695 1.00 83.75 87 LYS A O 1
ATOM 735 N N . ASN A 1 88 ? -7.233 -5.276 -11.354 1.00 60.06 88 ASN A N 1
ATOM 736 C CA . ASN A 1 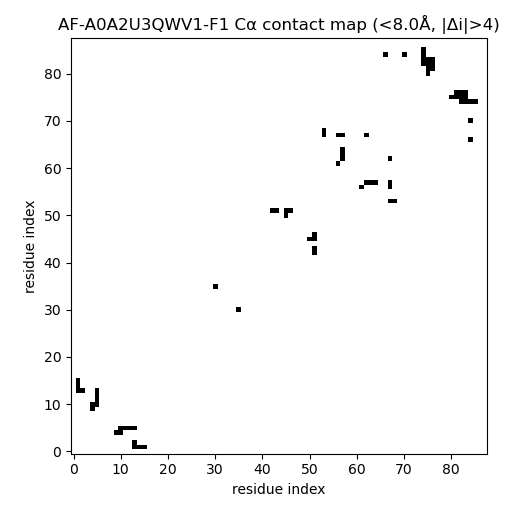88 ? -7.507 -4.665 -12.655 1.00 60.06 88 ASN A CA 1
ATOM 737 C C . ASN A 1 88 ? -6.626 -5.293 -13.741 1.00 60.06 88 ASN A C 1
ATOM 739 O O . ASN A 1 88 ? -5.472 -5.674 -13.416 1.00 60.06 88 ASN A O 1
#

pLDDT: mean 94.41, std 4.63, range [60.06, 97.88]

Nearest PDB structures (foldseek):
  1ztr-assembly1_A  TM=3.771E-01  e=8.103E+00  Drosophila melanogaster

Organism: Orientia tsutsugamushi (NCBI:txid784)

InterPro domains:
  IPR002104 Integrase, catalytic domain [PF00589] (30-85)
  IPR002104 Integrase, catalytic domain [PS51898] (26-88)
  IPR011010 DNA breaking-rejoining enzyme, catalytic core [SSF56349] (1-86)
  IPR013762 Integrase-like, catalytic domain superfamily [G3DSA:1.10.443.10] (23-88)